Protein AF-A0AA49JK42-F1 (afdb_monomer)

Foldseek 3Di:
DDDPDPDQDCLDLVSVCVQDVDPVNVVVVQVVVCVVCDPNFRFPDKDWDDLPPPDPDPVSVFWSTWIWTAGPVRDIDIDTHGSDDCPDPPVPDDD

Secondary structure (DSSP, 8-state):
-----SS--TTSHHHHHHHHSSGGGHHHHHHHHHHHHGGG--EEEEEE--GGGS-SSTTGGGEEEEEEEEETTS-EEEEEEE----TTGGGG---

Nearest PDB structures (foldseek):
  7zeu-assembly2_D  TM=4.402E-01  e=1.368E+00  Homo sapiens
  7dco-assembly1_v  TM=3.404E-01  e=1.061E+00  Saccharomyces cerevisiae
  6h0f-assembly4_J  TM=6.189E-01  e=8.117E+00  Homo sapiens
  8f2u-assembly1_E  TM=3.394E-01  e=1.880E+00  Homo sapiens

Sequence (95 aa):
MDSNGKYINPFTDFGFKKLFGTEFNKELLIDFLNQVLGDRERILELTYLNTENLGNTEKDRKAIFDLYCENETGEKFIIELQNAEQLYFKDRSIF

pLDDT: mean 76.79, std 17.96, range [41.91, 97.25]

Radius of gyration: 15.21 Å; Cα contacts (8 Å, |Δi|>4): 99; chains: 1; bounding box: 36×36×39 Å

Organism: NCBI:txid2867963

Solvent-accessible surface area (backbone atoms only — not comparable to full-atom values): 6040 Å² total; per-residue (Å²): 133,89,66,88,65,94,66,78,55,60,92,37,72,66,28,35,42,71,61,44,65,42,80,90,26,40,66,58,44,44,52,53,49,32,67,72,48,44,96,78,47,54,65,74,44,75,41,80,53,77,63,88,81,56,62,101,44,86,70,56,73,30,52,77,44,47,32,45,34,29,30,85,86,70,52,74,50,77,48,76,42,63,79,59,88,71,89,57,66,76,82,72,64,83,131

Structure (mmCIF, N/CA/C/O backbone):
data_AF-A0AA49JK42-F1
#
_entry.id   AF-A0AA49JK42-F1
#
loop_
_atom_site.group_PDB
_atom_site.id
_atom_site.type_symbol
_atom_site.label_atom_id
_atom_site.label_alt_id
_atom_site.label_comp_id
_atom_site.label_asym_id
_atom_site.label_entity_id
_atom_site.label_seq_id
_atom_site.pdbx_PDB_ins_code
_atom_site.Cartn_x
_atom_site.Cartn_y
_atom_site.Cartn_z
_atom_site.occupancy
_atom_site.B_iso_or_equiv
_atom_site.auth_seq_id
_atom_site.auth_comp_id
_atom_site.auth_asym_id
_atom_site.auth_atom_id
_atom_site.pdbx_PDB_model_num
ATOM 1 N N . MET A 1 1 ? 20.270 -6.108 -24.608 1.00 42.84 1 MET A N 1
ATOM 2 C CA . MET A 1 1 ? 20.005 -4.955 -25.489 1.00 42.84 1 MET A CA 1
ATOM 3 C C . MET A 1 1 ? 18.965 -4.112 -24.787 1.00 42.84 1 MET A C 1
ATOM 5 O O . MET A 1 1 ? 17.816 -4.527 -24.725 1.00 42.84 1 MET A O 1
ATOM 9 N N . ASP A 1 2 ? 19.400 -3.002 -24.198 1.00 50.81 2 ASP A N 1
ATOM 10 C CA . ASP A 1 2 ? 18.513 -1.977 -23.654 1.00 50.81 2 ASP A CA 1
ATOM 11 C C . ASP A 1 2 ? 17.741 -1.339 -24.806 1.00 50.81 2 ASP A C 1
ATOM 13 O O . ASP A 1 2 ? 18.265 -0.542 -25.583 1.00 50.81 2 ASP A O 1
ATOM 17 N N . SER A 1 3 ? 16.482 -1.723 -24.953 1.00 49.31 3 SER A N 1
ATOM 18 C CA . SER A 1 3 ? 15.519 -0.933 -25.702 1.00 49.31 3 SER A CA 1
ATOM 19 C C . SER A 1 3 ? 15.136 0.262 -24.833 1.00 49.31 3 SER A C 1
ATOM 21 O O . SER A 1 3 ? 14.520 0.055 -23.791 1.00 49.31 3 SER A O 1
ATOM 23 N N . ASN A 1 4 ? 15.494 1.480 -25.257 1.00 58.31 4 ASN A N 1
ATOM 24 C CA . ASN A 1 4 ? 14.989 2.763 -24.741 1.00 58.31 4 ASN A CA 1
ATOM 25 C C . ASN A 1 4 ? 13.468 2.676 -24.504 1.00 58.31 4 ASN A C 1
ATOM 27 O O . ASN A 1 4 ? 12.670 2.822 -25.432 1.00 58.31 4 ASN A O 1
ATOM 31 N N . GLY A 1 5 ? 13.074 2.327 -23.279 1.00 59.28 5 GLY A N 1
ATOM 32 C CA . GLY A 1 5 ? 11.796 1.676 -23.013 1.00 59.28 5 GLY A CA 1
ATOM 33 C C . GLY A 1 5 ? 10.618 2.633 -23.105 1.00 59.28 5 GLY A C 1
ATOM 34 O O . GLY A 1 5 ? 10.420 3.465 -22.229 1.00 59.28 5 GLY A O 1
ATOM 35 N N . LYS A 1 6 ? 9.784 2.464 -24.136 1.00 74.88 6 LYS A N 1
ATOM 36 C CA . LYS A 1 6 ? 8.482 3.139 -24.281 1.00 74.88 6 LYS A CA 1
ATOM 37 C C . LYS A 1 6 ? 7.515 2.843 -23.117 1.00 74.88 6 LYS A C 1
ATOM 39 O O . LYS A 1 6 ? 6.559 3.585 -22.921 1.00 74.88 6 LYS A O 1
ATOM 44 N N . TYR A 1 7 ? 7.752 1.767 -22.362 1.00 81.50 7 TYR A N 1
ATOM 45 C CA . TYR A 1 7 ? 6.877 1.271 -21.302 1.00 81.50 7 TYR A CA 1
ATOM 46 C C . TYR A 1 7 ? 7.659 0.980 -20.020 1.00 81.50 7 TYR A C 1
ATOM 48 O O . TYR A 1 7 ? 8.819 0.570 -20.066 1.00 81.50 7 TYR A O 1
ATOM 56 N N . ILE A 1 8 ? 6.994 1.163 -18.880 1.00 82.38 8 ILE A N 1
ATOM 57 C CA . ILE A 1 8 ? 7.515 0.839 -17.550 1.00 82.38 8 ILE A CA 1
ATOM 58 C C . ILE A 1 8 ? 7.071 -0.583 -17.196 1.00 82.38 8 ILE A C 1
ATOM 60 O O . ILE A 1 8 ? 5.890 -0.899 -17.314 1.00 82.38 8 ILE A O 1
ATOM 64 N N . ASN A 1 9 ? 8.000 -1.435 -16.752 1.00 83.06 9 ASN A N 1
ATOM 65 C CA . ASN A 1 9 ? 7.670 -2.765 -16.239 1.00 83.06 9 ASN A CA 1
ATOM 66 C C . ASN A 1 9 ? 7.334 -2.689 -14.732 1.00 83.06 9 ASN A C 1
ATOM 68 O O . ASN A 1 9 ? 8.267 -2.527 -13.937 1.00 83.06 9 ASN A O 1
ATOM 72 N N . PRO A 1 10 ? 6.059 -2.842 -14.315 1.00 82.88 10 PRO A N 1
ATOM 73 C CA . PRO A 1 10 ? 5.661 -2.748 -12.909 1.00 82.88 10 PRO A CA 1
ATOM 74 C C . PRO A 1 10 ? 6.222 -3.882 -12.040 1.00 82.88 10 PRO A C 1
ATOM 76 O O . PRO A 1 10 ? 6.282 -3.724 -10.833 1.00 82.88 10 PRO A O 1
ATOM 79 N N . PHE A 1 11 ? 6.676 -4.998 -12.620 1.00 80.06 11 PHE A N 1
ATOM 80 C CA . PHE A 1 11 ? 7.263 -6.118 -11.867 1.00 80.06 11 PHE A CA 1
ATOM 81 C C . PHE A 1 11 ? 8.734 -5.901 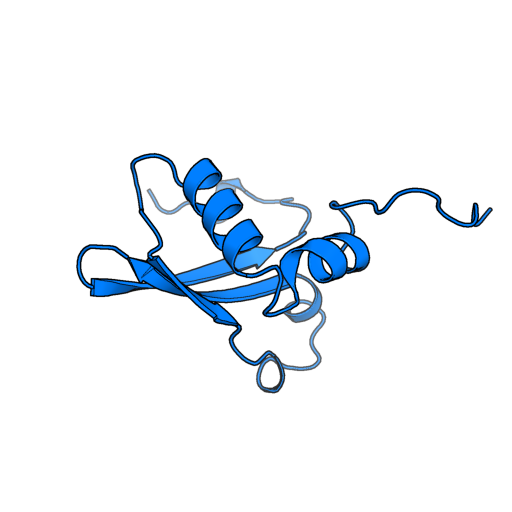-11.485 1.00 80.06 11 PHE A C 1
ATOM 83 O O . PHE A 1 11 ? 9.363 -6.770 -10.886 1.00 80.06 11 PHE A O 1
ATOM 90 N N . THR A 1 12 ? 9.308 -4.758 -11.860 1.00 77.94 12 THR A N 1
ATOM 91 C CA . THR A 1 12 ? 10.647 -4.353 -11.422 1.00 77.94 12 THR A CA 1
ATOM 92 C C . THR A 1 12 ? 10.528 -3.361 -10.280 1.00 77.94 12 THR A C 1
ATOM 94 O O . THR A 1 12 ? 9.643 -2.509 -10.308 1.00 77.94 12 THR A O 1
ATOM 97 N N . ASP A 1 13 ? 11.466 -3.390 -9.335 1.00 74.44 13 ASP A N 1
ATOM 98 C CA . ASP A 1 13 ? 11.512 -2.424 -8.233 1.00 74.44 13 ASP A CA 1
ATOM 99 C C . ASP A 1 13 ? 11.489 -0.983 -8.747 1.00 74.44 13 ASP A C 1
ATOM 101 O O . ASP A 1 13 ? 10.773 -0.139 -8.216 1.00 74.44 13 ASP A O 1
ATOM 105 N N . PHE A 1 14 ? 12.230 -0.708 -9.826 1.00 80.75 14 PHE A N 1
ATOM 106 C CA . PHE A 1 14 ? 12.226 0.597 -10.480 1.00 80.75 14 PHE A CA 1
ATOM 107 C C . PHE A 1 14 ? 10.834 0.974 -10.989 1.00 80.75 14 PHE A C 1
ATOM 109 O O . PHE A 1 14 ? 10.356 2.069 -10.704 1.00 80.75 14 PHE A O 1
ATOM 116 N N . GLY A 1 15 ? 10.181 0.093 -11.748 1.00 83.38 15 GLY A N 1
ATOM 117 C CA . GLY A 1 15 ? 8.881 0.400 -12.330 1.00 83.38 15 GLY A CA 1
ATOM 118 C C . GLY A 1 15 ? 7.783 0.515 -11.283 1.00 83.38 15 GLY A C 1
ATOM 119 O O . GLY A 1 15 ? 6.987 1.448 -11.348 1.00 83.38 15 GLY A O 1
ATOM 120 N N . PHE A 1 16 ? 7.791 -0.354 -10.273 1.00 84.88 16 PHE A N 1
ATOM 121 C CA . PHE A 1 16 ? 6.853 -0.285 -9.159 1.00 84.88 16 PHE A CA 1
ATOM 122 C C . PHE A 1 16 ? 7.050 1.003 -8.348 1.00 84.88 16 PHE A C 1
ATOM 124 O O . PHE A 1 16 ? 6.091 1.736 -8.123 1.00 84.88 16 PHE A O 1
ATOM 131 N N . LYS A 1 17 ? 8.296 1.365 -8.001 1.00 82.25 17 LYS A N 1
ATOM 132 C CA . LYS A 1 17 ? 8.603 2.639 -7.322 1.00 82.25 17 LYS A CA 1
ATOM 133 C C . LYS A 1 17 ? 8.280 3.855 -8.185 1.00 82.25 17 LYS A C 1
ATOM 135 O O . LYS A 1 17 ? 7.836 4.873 -7.668 1.00 82.25 17 LYS A O 1
ATOM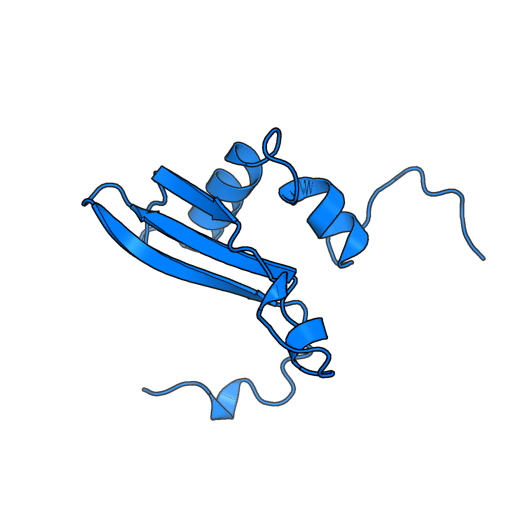 140 N N . LYS A 1 18 ? 8.447 3.771 -9.504 1.00 83.81 18 LYS A N 1
ATOM 141 C CA . LYS A 1 18 ? 8.068 4.854 -10.420 1.00 83.81 18 LYS A CA 1
ATOM 142 C C . LYS A 1 18 ? 6.552 5.054 -10.471 1.00 83.81 18 LYS A C 1
ATOM 144 O O . LYS A 1 18 ? 6.104 6.193 -10.579 1.00 83.81 18 LYS A O 1
ATOM 149 N N . LEU A 1 19 ? 5.787 3.966 -10.402 1.00 85.12 19 LEU A N 1
ATOM 150 C CA . LEU A 1 19 ? 4.328 3.994 -10.417 1.00 85.12 19 LEU A CA 1
ATOM 151 C C . LEU A 1 19 ? 3.739 4.384 -9.066 1.00 85.12 19 LEU A C 1
ATOM 153 O O . LEU A 1 19 ? 2.813 5.175 -9.053 1.00 85.12 19 LEU A O 1
ATOM 157 N N . PHE A 1 20 ? 4.289 3.906 -7.952 1.00 86.94 20 PHE A N 1
ATOM 158 C CA . PHE A 1 20 ? 3.655 4.030 -6.635 1.00 86.94 20 PHE A CA 1
ATOM 159 C C . PHE A 1 20 ? 4.509 4.731 -5.579 1.00 86.94 20 PHE A C 1
ATOM 161 O O . PHE A 1 20 ? 4.026 4.968 -4.495 1.00 86.94 20 PHE A O 1
ATOM 168 N N . GLY A 1 21 ? 5.765 5.080 -5.845 1.00 79.50 21 GLY A N 1
ATOM 169 C CA . GLY A 1 21 ? 6.686 5.624 -4.834 1.00 79.50 21 GLY A CA 1
ATOM 170 C C . GLY A 1 21 ? 6.686 7.143 -4.702 1.00 79.50 21 GLY A C 1
ATOM 171 O O . GLY A 1 21 ? 7.666 7.703 -4.220 1.00 79.50 21 GLY A O 1
ATOM 172 N N . THR A 1 22 ? 5.651 7.829 -5.191 1.00 80.25 22 THR A N 1
ATOM 173 C CA . THR A 1 22 ? 5.540 9.291 -5.079 1.00 80.25 22 THR A CA 1
ATOM 174 C C . THR A 1 22 ? 4.229 9.663 -4.404 1.00 80.25 22 THR A C 1
ATOM 176 O O . THR A 1 22 ? 3.223 8.988 -4.618 1.00 80.25 22 THR A O 1
ATOM 179 N N . GLU A 1 23 ? 4.214 10.762 -3.645 1.00 80.25 23 GLU A N 1
ATOM 180 C CA . GLU A 1 23 ? 2.987 11.264 -3.001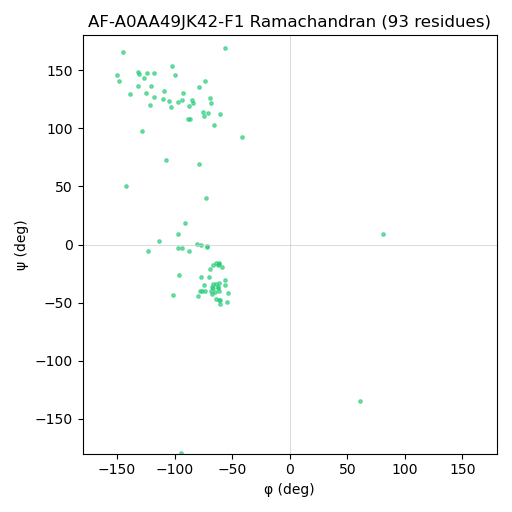 1.00 80.25 23 GLU A CA 1
ATOM 181 C C . GLU A 1 23 ? 1.861 11.512 -4.012 1.00 80.25 23 GLU A C 1
ATOM 183 O O . GLU A 1 23 ? 0.702 11.233 -3.729 1.00 80.25 23 GLU A O 1
ATOM 188 N N . PHE A 1 24 ? 2.197 11.956 -5.228 1.00 81.75 24 PHE A N 1
ATOM 189 C CA . PHE A 1 24 ? 1.217 12.160 -6.297 1.00 81.75 24 PHE A CA 1
ATOM 190 C C . PHE A 1 24 ? 0.490 10.864 -6.693 1.00 81.75 24 PHE A C 1
ATOM 192 O O . PHE A 1 24 ? -0.687 10.893 -7.032 1.00 81.75 24 PHE A O 1
ATOM 199 N N . ASN A 1 25 ? 1.173 9.720 -6.616 1.00 87.12 25 ASN A N 1
ATOM 200 C CA . ASN A 1 25 ? 0.607 8.418 -6.970 1.00 87.12 25 ASN A CA 1
ATOM 201 C C . ASN A 1 25 ? 0.090 7.633 -5.756 1.00 87.12 25 ASN A C 1
ATOM 203 O O . ASN A 1 25 ? -0.246 6.455 -5.874 1.00 87.12 25 ASN A O 1
ATOM 207 N N . LYS A 1 26 ? 0.027 8.260 -4.582 1.00 89.62 26 LYS A N 1
ATOM 208 C CA . LYS A 1 26 ? -0.386 7.613 -3.337 1.00 89.62 26 LYS A CA 1
ATOM 209 C C . LYS A 1 26 ? -1.817 7.080 -3.396 1.00 89.62 26 LYS A C 1
ATOM 211 O O . LYS A 1 26 ? -2.067 5.964 -2.953 1.00 89.62 26 LYS A O 1
ATOM 216 N N . GLU A 1 27 ? -2.734 7.824 -4.010 1.00 91.94 27 GLU A N 1
ATOM 217 C CA . GLU A 1 27 ? -4.118 7.374 -4.216 1.00 91.94 27 GLU A CA 1
ATOM 218 C C . GLU A 1 27 ? -4.192 6.119 -5.097 1.00 91.94 27 GLU A C 1
ATOM 220 O O . GLU A 1 27 ? -4.983 5.221 -4.821 1.00 91.94 27 GLU A O 1
ATOM 225 N N . LEU A 1 28 ? -3.317 6.006 -6.107 1.00 92.69 28 LEU A N 1
ATOM 226 C CA . LEU A 1 28 ? -3.234 4.812 -6.955 1.00 9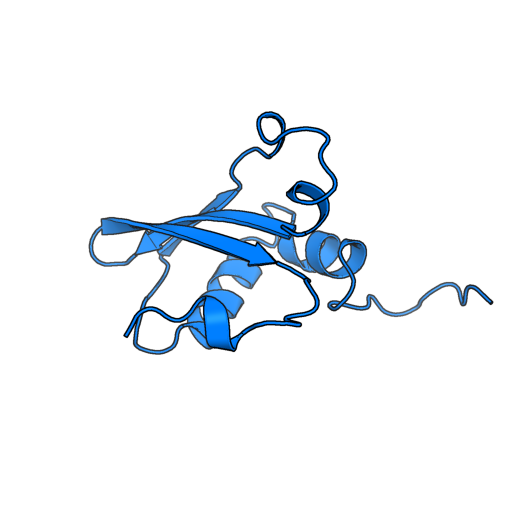2.69 28 LEU A CA 1
ATOM 227 C C . LEU A 1 28 ? -2.752 3.591 -6.167 1.00 92.69 28 LEU A C 1
ATOM 229 O O . LEU A 1 28 ? -3.230 2.484 -6.406 1.00 92.69 28 LEU A O 1
ATOM 233 N N . LEU A 1 29 ? -1.812 3.780 -5.236 1.00 92.56 29 LEU A N 1
ATOM 234 C CA . LEU A 1 29 ? -1.349 2.703 -4.364 1.00 92.56 29 LEU A CA 1
ATOM 235 C C . LEU A 1 29 ? -2.455 2.257 -3.400 1.00 92.56 29 LEU A C 1
ATOM 237 O O . LEU A 1 29 ? -2.652 1.057 -3.225 1.00 92.56 29 LEU A O 1
ATOM 241 N N . ILE A 1 30 ? -3.200 3.202 -2.818 1.00 94.81 30 ILE A N 1
ATOM 242 C CA . ILE A 1 30 ? -4.344 2.901 -1.945 1.00 94.81 30 ILE A CA 1
ATOM 243 C C . ILE A 1 30 ? -5.414 2.113 -2.709 1.00 94.81 30 ILE A C 1
ATOM 245 O O . ILE A 1 30 ? -5.870 1.082 -2.217 1.00 94.81 30 ILE A O 1
ATOM 249 N N . ASP A 1 31 ? -5.794 2.551 -3.914 1.00 95.19 31 ASP A N 1
ATOM 250 C CA . ASP A 1 31 ? -6.784 1.834 -4.726 1.00 95.19 31 ASP A CA 1
ATOM 251 C C . ASP A 1 31 ? -6.291 0.425 -5.078 1.00 95.19 31 ASP A C 1
ATOM 253 O O . ASP A 1 31 ? -6.986 -0.553 -4.814 1.00 95.19 31 ASP A O 1
ATOM 257 N N . PHE A 1 32 ? -5.048 0.292 -5.553 1.00 93.38 32 PHE A N 1
ATOM 258 C CA . PHE A 1 32 ? -4.445 -1.010 -5.845 1.00 93.38 32 PHE A CA 1
ATOM 259 C C . PHE A 1 32 ? -4.486 -1.961 -4.638 1.00 93.38 32 PHE A C 1
ATOM 261 O O . PHE A 1 32 ? -4.934 -3.100 -4.769 1.00 93.38 32 PHE A O 1
ATOM 268 N N . LEU A 1 33 ? -4.053 -1.503 -3.460 1.00 94.00 33 LEU A N 1
ATOM 269 C CA . LEU A 1 33 ? -4.039 -2.323 -2.247 1.00 94.00 33 LEU A CA 1
ATOM 270 C C . LEU A 1 33 ? -5.450 -2.705 -1.801 1.00 94.00 33 LEU A C 1
ATOM 272 O O . LEU A 1 33 ? -5.674 -3.859 -1.451 1.00 94.00 33 LEU A O 1
ATOM 276 N N . ASN A 1 34 ? -6.411 -1.786 -1.878 1.00 96.00 34 ASN A N 1
ATOM 277 C CA . ASN A 1 34 ? -7.806 -2.083 -1.564 1.00 96.00 34 ASN A CA 1
ATOM 278 C C . ASN A 1 34 ? -8.396 -3.148 -2.503 1.00 96.00 34 ASN A C 1
ATOM 280 O O . ASN A 1 34 ? -9.127 -4.023 -2.044 1.00 96.00 34 ASN A O 1
ATOM 284 N N . GLN A 1 35 ? -8.042 -3.142 -3.794 1.00 95.94 35 GLN A N 1
ATOM 285 C CA . GLN A 1 35 ? -8.450 -4.212 -4.716 1.00 95.94 35 GLN A CA 1
ATOM 286 C C . GLN A 1 35 ? -7.803 -5.562 -4.374 1.00 95.94 35 GLN A C 1
ATOM 288 O O . GLN A 1 35 ? -8.418 -6.609 -4.567 1.00 95.94 35 GLN A O 1
ATOM 293 N N . VAL A 1 36 ? -6.566 -5.557 -3.865 1.00 93.12 36 VAL A N 1
ATOM 294 C CA . VAL A 1 36 ? -5.854 -6.777 -3.447 1.00 93.12 36 VAL A CA 1
ATOM 295 C C . VAL A 1 36 ? -6.415 -7.343 -2.137 1.00 93.12 36 VAL A C 1
ATOM 297 O O . VAL A 1 36 ? -6.530 -8.561 -1.998 1.00 93.12 36 VAL A O 1
ATOM 300 N N . LEU A 1 37 ? -6.756 -6.481 -1.178 1.00 92.56 37 LEU A N 1
ATOM 301 C CA . LEU A 1 37 ? -7.267 -6.870 0.141 1.00 92.56 37 LEU A CA 1
ATOM 302 C C . LEU A 1 37 ? -8.743 -7.293 0.094 1.00 92.56 37 LEU A C 1
ATOM 304 O O . LEU A 1 37 ? -9.160 -8.144 0.888 1.00 92.56 37 LEU A O 1
ATOM 308 N N . GLY A 1 38 ? -9.514 -6.753 -0.855 1.00 92.81 38 GLY A N 1
ATOM 309 C CA . GLY A 1 38 ? -10.936 -7.045 -1.012 1.00 92.81 38 GLY A CA 1
ATOM 310 C C . GLY A 1 38 ? -11.729 -6.637 0.229 1.00 92.81 38 GLY A C 1
ATOM 311 O O . GLY A 1 38 ? -11.503 -5.574 0.794 1.00 92.81 38 GLY A O 1
ATOM 312 N N . ASP A 1 39 ? -12.627 -7.507 0.688 1.00 91.31 39 ASP A N 1
ATOM 313 C CA . ASP A 1 39 ? -13.500 -7.224 1.839 1.00 91.31 39 ASP A CA 1
ATOM 314 C C . ASP A 1 39 ? -12.796 -7.349 3.203 1.00 91.31 39 ASP A C 1
ATOM 316 O O . ASP A 1 39 ? -13.432 -7.193 4.243 1.00 91.31 39 ASP A O 1
ATOM 320 N N . ARG A 1 40 ? -11.502 -7.699 3.227 1.00 91.31 40 ARG A N 1
ATOM 321 C CA . ARG A 1 40 ? -10.763 -7.900 4.483 1.00 91.31 40 ARG A CA 1
ATOM 322 C C . ARG A 1 40 ? -10.385 -6.587 5.143 1.00 91.31 40 ARG A C 1
ATOM 324 O O . ARG A 1 40 ? -10.425 -6.508 6.360 1.00 91.31 40 ARG A O 1
ATOM 331 N N . GLU A 1 41 ? -9.982 -5.607 4.341 1.00 93.19 41 GLU A N 1
ATOM 332 C CA . GLU A 1 41 ? -9.482 -4.322 4.814 1.00 93.19 41 GLU A CA 1
ATOM 333 C C . GLU A 1 41 ? -9.793 -3.218 3.813 1.00 93.19 41 GLU A C 1
ATOM 335 O O . GLU A 1 41 ? -9.722 -3.424 2.599 1.00 93.19 41 GLU A O 1
ATOM 340 N N . ARG A 1 42 ? -10.066 -2.019 4.336 1.00 96.31 42 ARG A N 1
ATOM 341 C CA . ARG A 1 42 ? -10.295 -0.814 3.536 1.00 96.31 42 ARG A CA 1
ATOM 342 C C . ARG A 1 42 ? -9.406 0.327 4.011 1.00 96.31 42 ARG A C 1
ATOM 344 O O . ARG A 1 42 ? -9.743 1.042 4.948 1.00 96.31 42 ARG A O 1
ATOM 351 N N . ILE A 1 43 ? -8.280 0.517 3.334 1.00 96.94 43 ILE A N 1
ATOM 352 C CA . ILE A 1 43 ? -7.312 1.580 3.609 1.00 96.94 43 ILE A CA 1
ATOM 353 C C . ILE A 1 43 ? -7.922 2.933 3.232 1.00 96.94 43 ILE A C 1
ATOM 355 O O . ILE A 1 43 ? -8.353 3.122 2.088 1.00 96.94 43 ILE A O 1
ATOM 359 N N . LEU A 1 44 ? -7.910 3.871 4.183 1.00 96.31 44 LEU A N 1
ATOM 360 C CA . LEU A 1 44 ? -8.237 5.282 3.968 1.00 96.31 44 LEU A CA 1
ATOM 361 C C . LEU A 1 44 ? -6.981 6.143 3.870 1.00 96.31 44 LEU A C 1
ATOM 363 O O . LEU A 1 44 ? -6.891 7.006 2.998 1.00 96.31 44 LEU A O 1
ATOM 367 N N . GLU A 1 45 ? -6.011 5.897 4.747 1.00 95.12 45 GLU A N 1
ATOM 368 C CA . GLU A 1 45 ? -4.754 6.629 4.778 1.00 95.12 45 GLU A CA 1
ATOM 369 C C . GLU A 1 45 ? -3.571 5.667 4.730 1.00 95.12 45 GLU A C 1
ATOM 371 O O . GLU A 1 45 ? -3.592 4.573 5.289 1.00 95.12 45 GLU A O 1
ATOM 376 N N . LEU A 1 46 ? -2.524 6.097 4.034 1.00 93.44 46 LEU A N 1
ATOM 377 C CA . LEU A 1 46 ? -1.273 5.374 3.872 1.00 93.44 46 LEU A CA 1
ATOM 378 C C . LEU A 1 46 ? -0.123 6.332 4.175 1.00 93.44 46 LEU A C 1
ATOM 380 O O . LEU A 1 46 ? -0.207 7.515 3.871 1.00 93.44 46 LEU A O 1
ATOM 384 N N . THR A 1 47 ? 0.979 5.858 4.733 1.00 91.44 47 THR A N 1
ATOM 385 C CA . THR A 1 47 ? 2.215 6.630 4.889 1.00 91.44 47 THR A CA 1
ATOM 386 C C . THR A 1 47 ? 3.398 5.736 4.561 1.00 91.44 47 THR A C 1
ATOM 388 O O . THR A 1 47 ? 3.503 4.632 5.095 1.00 91.44 47 THR A O 1
ATOM 391 N N . TYR A 1 48 ? 4.298 6.208 3.695 1.00 88.62 48 TYR A N 1
ATOM 392 C CA . TYR A 1 48 ? 5.561 5.516 3.449 1.00 88.62 48 TYR A CA 1
ATOM 393 C C . TYR A 1 48 ? 6.432 5.619 4.696 1.00 88.62 48 TYR A C 1
ATOM 395 O O . TYR A 1 48 ? 6.755 6.718 5.154 1.00 88.62 48 TYR A O 1
ATOM 403 N N . LEU A 1 49 ? 6.819 4.477 5.248 1.00 85.62 49 LEU A N 1
ATOM 404 C CA . LEU A 1 49 ? 7.789 4.436 6.327 1.00 85.62 49 LEU A CA 1
ATOM 405 C C . LEU A 1 49 ? 9.191 4.591 5.733 1.00 85.62 49 LEU A C 1
ATOM 407 O O . LEU A 1 49 ? 9.523 4.004 4.703 1.00 85.62 49 LEU A O 1
ATOM 411 N N . ASN A 1 50 ? 10.011 5.433 6.363 1.00 68.31 50 ASN A N 1
ATOM 412 C CA . ASN A 1 50 ? 11.353 5.713 5.869 1.00 68.31 50 ASN A CA 1
ATOM 413 C C . ASN A 1 50 ? 12.243 4.478 6.087 1.00 68.31 50 ASN A C 1
ATOM 415 O O . ASN A 1 50 ? 12.555 4.121 7.225 1.00 68.31 50 ASN A O 1
ATOM 419 N N . THR A 1 51 ? 12.672 3.841 4.998 1.00 58.97 51 THR A N 1
ATOM 420 C CA . THR A 1 51 ? 13.505 2.626 5.018 1.00 58.97 51 THR A CA 1
ATOM 421 C C . THR A 1 51 ? 14.954 2.883 5.446 1.00 58.97 51 THR A C 1
ATOM 423 O O . THR A 1 51 ? 15.730 1.941 5.543 1.00 58.97 51 THR A O 1
ATOM 426 N N . GLU A 1 52 ? 15.347 4.131 5.734 1.00 49.41 52 GLU A N 1
ATOM 427 C CA . GLU A 1 52 ? 16.718 4.489 6.148 1.00 49.41 52 GLU A CA 1
ATOM 428 C C . GLU A 1 52 ? 17.181 3.820 7.458 1.00 49.41 52 GLU A C 1
ATOM 430 O O . GLU A 1 52 ? 18.380 3.775 7.723 1.00 49.41 52 GLU A O 1
ATOM 435 N N . ASN A 1 53 ? 16.266 3.261 8.260 1.00 43.19 53 ASN A N 1
ATOM 436 C CA . ASN A 1 53 ? 16.605 2.526 9.487 1.00 43.19 53 ASN A CA 1
ATOM 437 C C . ASN A 1 53 ? 16.666 0.996 9.319 1.00 43.19 53 ASN A C 1
ATOM 439 O O . ASN A 1 53 ? 16.995 0.298 10.280 1.00 43.19 53 ASN A O 1
ATOM 443 N N . LEU A 1 54 ? 16.365 0.458 8.134 1.00 43.16 54 LEU A N 1
ATOM 444 C CA . LEU A 1 54 ? 16.478 -0.971 7.846 1.00 43.16 54 LEU A CA 1
ATOM 445 C C . LEU A 1 54 ? 17.818 -1.205 7.144 1.00 43.16 54 LEU A C 1
ATOM 447 O O . LEU A 1 54 ? 18.160 -0.525 6.182 1.00 43.16 54 LEU A O 1
ATOM 451 N N . GLY A 1 55 ? 18.638 -2.069 7.738 1.00 41.94 55 GLY A N 1
ATOM 452 C CA . GLY A 1 55 ? 20.076 -2.149 7.509 1.00 41.94 55 GLY A CA 1
ATOM 453 C C . GLY A 1 55 ? 20.511 -2.356 6.054 1.00 41.94 55 GLY A C 1
ATOM 454 O O . GLY A 1 55 ? 19.763 -2.691 5.148 1.00 41.94 55 GLY A O 1
ATOM 455 N N . ASN A 1 56 ? 21.810 -2.204 5.818 1.00 41.91 56 ASN A N 1
ATOM 456 C CA . ASN A 1 56 ? 22.444 -2.518 4.536 1.00 41.91 56 ASN A CA 1
ATOM 457 C C . ASN A 1 56 ? 22.549 -4.044 4.289 1.00 41.91 56 ASN A C 1
ATOM 459 O O . ASN A 1 56 ? 23.596 -4.515 3.838 1.00 41.91 56 ASN A O 1
ATOM 463 N N . THR A 1 57 ? 21.537 -4.855 4.627 1.00 49.53 57 THR A N 1
ATOM 464 C CA . THR A 1 57 ? 21.603 -6.315 4.442 1.00 49.53 57 THR A CA 1
ATOM 465 C C . THR A 1 57 ? 20.830 -6.786 3.213 1.00 49.53 57 THR A C 1
ATOM 467 O O . THR A 1 57 ? 19.885 -6.161 2.745 1.00 49.53 57 THR A O 1
ATOM 470 N N . GLU A 1 58 ? 21.230 -7.926 2.643 1.00 49.44 58 GLU A N 1
ATOM 471 C CA . GLU A 1 58 ? 20.617 -8.456 1.416 1.00 49.44 58 GLU A CA 1
ATOM 472 C C . GLU A 1 58 ? 19.121 -8.796 1.558 1.00 49.44 58 GLU A C 1
ATOM 474 O O . GLU A 1 58 ? 18.429 -8.931 0.549 1.00 49.44 58 GLU A O 1
ATOM 479 N N . LYS A 1 59 ? 18.622 -8.940 2.795 1.00 50.81 59 LYS A N 1
ATOM 480 C CA . LYS A 1 59 ? 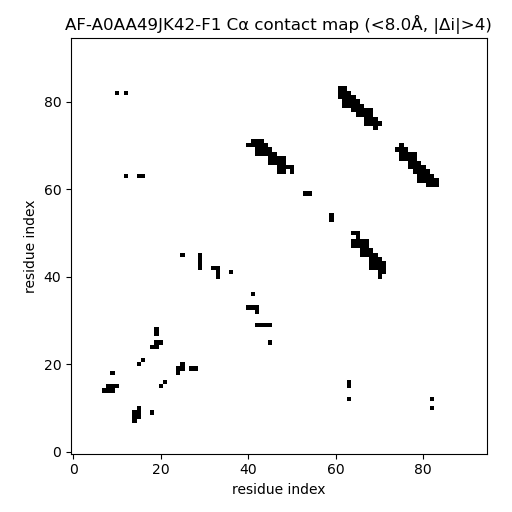17.197 -9.123 3.102 1.00 50.81 59 LYS A CA 1
ATOM 481 C C . LYS A 1 59 ? 16.398 -7.828 2.955 1.00 50.81 59 LYS A C 1
ATOM 483 O O . LYS A 1 59 ? 15.274 -7.899 2.471 1.00 50.81 59 LYS A O 1
ATOM 488 N N . ASP A 1 60 ? 16.992 -6.683 3.278 1.00 51.28 60 ASP A N 1
ATOM 489 C CA . ASP A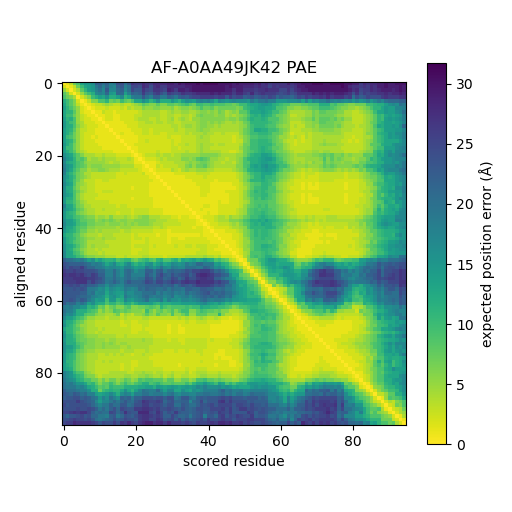 1 60 ? 16.361 -5.362 3.163 1.00 51.28 60 ASP A CA 1
ATOM 490 C C . ASP A 1 60 ? 16.162 -4.962 1.689 1.00 51.28 60 ASP A C 1
ATOM 492 O O . ASP A 1 60 ? 15.251 -4.218 1.346 1.00 51.28 60 ASP A O 1
ATOM 496 N N . ARG A 1 61 ? 16.929 -5.570 0.769 1.00 53.69 61 ARG A N 1
ATOM 497 C CA . ARG A 1 61 ? 16.734 -5.434 -0.687 1.00 53.69 61 ARG A CA 1
ATOM 498 C C . ARG A 1 61 ? 15.491 -6.151 -1.237 1.00 53.69 61 ARG A C 1
ATOM 500 O O . ARG A 1 61 ? 15.272 -6.092 -2.440 1.00 53.69 61 ARG A O 1
ATOM 507 N N . LYS A 1 62 ? 14.718 -6.871 -0.412 1.00 59.44 62 LYS A N 1
ATOM 508 C CA . LYS A 1 62 ? 13.524 -7.616 -0.862 1.00 59.44 62 LYS A CA 1
ATOM 509 C C . LYS A 1 62 ? 12.214 -6.854 -0.669 1.00 59.44 62 LYS A C 1
ATOM 511 O O . LYS A 1 62 ? 11.263 -7.127 -1.403 1.00 59.44 62 LYS A O 1
ATOM 516 N N . ALA A 1 63 ? 12.158 -5.932 0.292 1.00 62.91 63 ALA A N 1
ATOM 517 C CA . ALA A 1 63 ? 11.000 -5.078 0.516 1.00 62.91 63 ALA A CA 1
ATOM 518 C C . ALA A 1 63 ? 11.057 -3.853 -0.408 1.00 62.91 63 ALA A C 1
ATOM 520 O O . ALA A 1 63 ? 12.038 -3.113 -0.453 1.00 62.91 63 ALA A O 1
ATOM 521 N N . ILE A 1 64 ? 10.001 -3.668 -1.194 1.00 72.50 64 ILE A N 1
ATOM 522 C CA . ILE A 1 64 ? 9.798 -2.519 -2.072 1.00 72.50 64 ILE A CA 1
ATOM 523 C C . ILE A 1 64 ? 9.288 -1.326 -1.256 1.00 72.50 64 ILE A C 1
ATOM 525 O O . ILE A 1 64 ? 9.794 -0.221 -1.460 1.00 72.50 64 ILE A O 1
ATOM 529 N N . PHE A 1 65 ? 8.324 -1.550 -0.353 1.00 78.44 65 PHE A N 1
ATOM 530 C CA . PHE A 1 65 ? 7.748 -0.529 0.525 1.00 78.44 65 PHE A CA 1
ATOM 531 C C . PHE A 1 65 ? 7.322 -1.106 1.872 1.00 78.44 65 PHE A C 1
ATOM 533 O O . PHE A 1 65 ? 6.677 -2.153 1.901 1.00 78.44 65 PHE A O 1
ATOM 540 N N . ASP A 1 66 ? 7.560 -0.333 2.930 1.00 86.38 66 ASP A N 1
ATOM 541 C CA . ASP A 1 66 ? 6.885 -0.484 4.216 1.00 86.38 66 ASP A CA 1
ATOM 542 C C . ASP A 1 66 ? 5.858 0.639 4.356 1.00 86.38 66 ASP A C 1
ATOM 544 O O . ASP A 1 66 ? 6.176 1.827 4.230 1.00 86.38 66 ASP A O 1
ATOM 548 N N . LEU A 1 67 ? 4.604 0.258 4.563 1.00 90.69 67 LEU A N 1
ATOM 549 C CA . LEU A 1 67 ? 3.460 1.155 4.509 1.00 90.69 67 LEU A CA 1
ATOM 550 C C . LEU A 1 67 ? 2.734 1.119 5.844 1.00 90.69 67 LEU A C 1
ATOM 552 O O . LEU A 1 67 ? 2.236 0.074 6.256 1.00 90.69 67 LEU A O 1
ATOM 556 N N . TYR A 1 68 ? 2.634 2.269 6.498 1.00 93.25 68 TYR A N 1
ATOM 557 C CA . TYR A 1 68 ? 1.755 2.442 7.644 1.00 93.25 68 TYR A CA 1
ATOM 558 C C . TYR A 1 68 ? 0.368 2.844 7.158 1.00 93.25 68 TYR A C 1
ATOM 560 O O . TYR A 1 68 ? 0.230 3.874 6.498 1.00 93.25 68 TYR A O 1
ATOM 568 N N . CYS A 1 69 ? -0.638 2.028 7.450 1.00 95.31 69 CYS A N 1
ATOM 569 C CA . CYS A 1 69 ? -1.995 2.200 6.949 1.00 95.31 69 CYS A CA 1
ATOM 570 C C . CYS A 1 69 ? -2.976 2.427 8.100 1.00 95.31 69 CYS A C 1
ATOM 572 O O . CYS A 1 69 ? -2.813 1.855 9.179 1.00 95.31 69 CYS A O 1
ATOM 574 N N . GLU A 1 70 ? -4.009 3.221 7.839 1.00 97.25 70 GLU A N 1
ATOM 575 C CA . GLU A 1 70 ? -5.181 3.380 8.700 1.00 97.25 70 GLU A CA 1
ATOM 576 C C . GLU A 1 70 ? -6.447 3.079 7.883 1.00 97.25 70 GLU A C 1
ATOM 578 O O . GLU A 1 70 ? -6.596 3.569 6.755 1.00 97.25 70 GLU A O 1
ATOM 583 N N . ASN A 1 71 ? -7.333 2.234 8.417 1.00 95.88 71 ASN A N 1
ATOM 584 C CA . ASN A 1 71 ? -8.598 1.881 7.766 1.00 95.88 71 ASN A CA 1
ATOM 585 C C . ASN A 1 71 ? -9.774 2.754 8.230 1.00 95.88 71 ASN A C 1
ATOM 587 O O . ASN A 1 71 ? -9.646 3.641 9.072 1.00 95.88 71 ASN A O 1
ATOM 591 N N . GLU A 1 72 ? -10.955 2.481 7.679 1.00 94.19 72 GLU A N 1
ATOM 592 C CA . GLU A 1 72 ? -12.190 3.210 7.992 1.00 9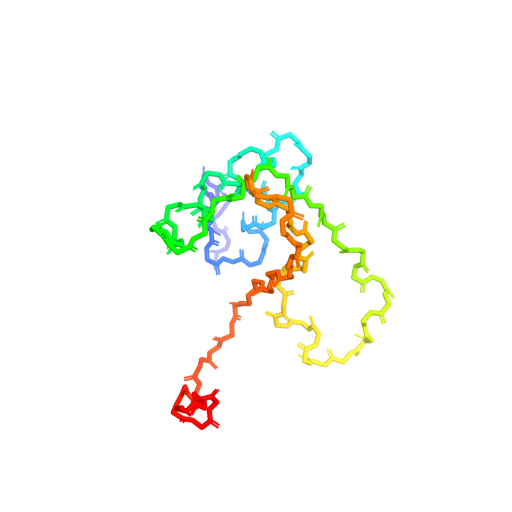4.19 72 GLU A CA 1
ATOM 593 C C . GLU A 1 72 ? -12.682 3.092 9.439 1.00 94.19 72 GLU A C 1
ATOM 595 O O . GLU A 1 72 ? -13.495 3.910 9.873 1.00 94.19 72 GLU A O 1
ATOM 600 N N . THR A 1 73 ? -12.182 2.120 10.203 1.00 94.88 73 THR A N 1
ATOM 601 C CA . THR A 1 73 ? -12.510 1.967 11.627 1.00 94.88 73 THR A CA 1
ATOM 602 C C . THR A 1 73 ? -11.494 2.663 12.541 1.00 94.88 73 THR A C 1
ATOM 604 O O . THR A 1 73 ? -11.691 2.702 13.757 1.00 94.88 73 THR A O 1
ATOM 607 N N . GLY A 1 74 ? -10.436 3.253 11.968 1.00 95.25 74 GLY A N 1
ATOM 608 C CA . GLY A 1 74 ? -9.311 3.848 12.692 1.00 95.25 74 GLY A CA 1
ATOM 609 C C . GLY A 1 74 ? -8.269 2.824 13.157 1.00 95.25 74 GLY A C 1
ATOM 610 O O . GLY A 1 74 ? -7.370 3.164 13.933 1.00 95.25 74 GLY A O 1
ATOM 611 N N . GLU A 1 75 ? -8.379 1.566 12.722 1.00 96.69 75 GLU A N 1
ATOM 612 C CA . GLU A 1 75 ? -7.376 0.540 12.984 1.00 96.69 75 GLU A CA 1
ATOM 613 C C . G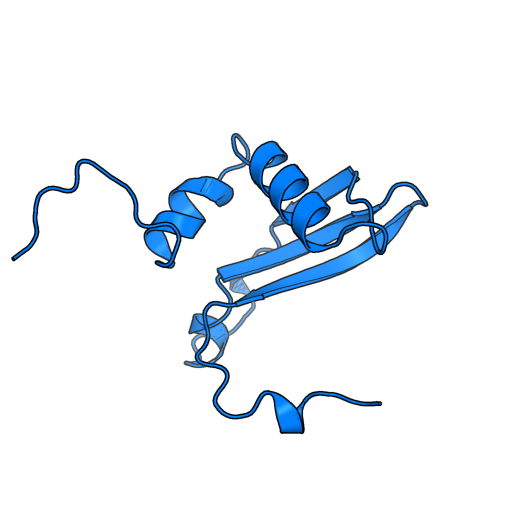LU A 1 75 ? -6.127 0.777 12.133 1.00 96.69 75 GLU A C 1
ATOM 615 O O . GLU A 1 75 ? -6.191 1.174 10.969 1.00 96.69 75 GLU A O 1
ATOM 620 N N . LYS A 1 76 ? -4.971 0.534 12.756 1.00 95.81 76 LYS A N 1
ATOM 621 C CA . LYS A 1 76 ? -3.648 0.842 12.221 1.00 95.81 76 LYS A CA 1
ATOM 622 C C . LYS A 1 76 ? -2.842 -0.427 12.038 1.00 95.81 76 LYS A C 1
ATOM 624 O O . LYS A 1 76 ? -2.647 -1.176 12.993 1.00 95.81 76 LYS A O 1
ATOM 629 N N . PHE A 1 77 ? -2.310 -0.620 10.840 1.00 93.19 77 PHE A N 1
ATOM 630 C CA . PHE A 1 77 ? -1.527 -1.802 10.494 1.00 93.19 77 PHE A CA 1
ATOM 631 C C . PHE A 1 77 ? -0.396 -1.466 9.526 1.00 93.19 77 PHE A C 1
ATOM 633 O O . PHE A 1 77 ? -0.337 -0.385 8.939 1.00 93.19 77 PHE A O 1
ATOM 640 N N . ILE A 1 78 ? 0.536 -2.405 9.387 1.00 91.75 78 ILE A N 1
ATOM 641 C CA . ILE A 1 78 ? 1.683 -2.283 8.491 1.00 91.75 78 ILE A CA 1
ATOM 642 C C . ILE A 1 78 ? 1.485 -3.241 7.318 1.00 91.75 78 ILE A C 1
ATOM 644 O O . ILE A 1 78 ? 1.182 -4.416 7.521 1.00 91.75 78 ILE A O 1
A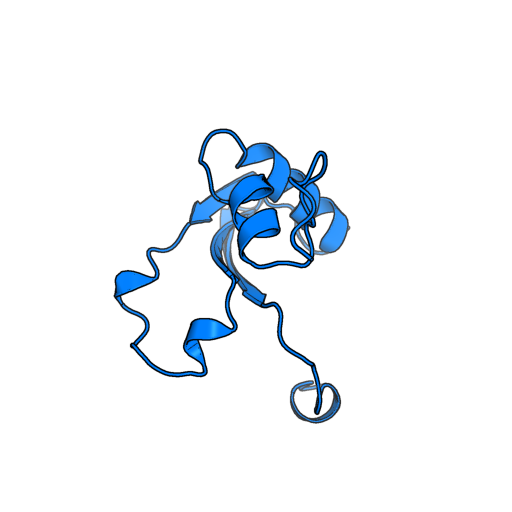TOM 648 N N . ILE A 1 79 ? 1.681 -2.741 6.098 1.00 90.62 79 ILE A N 1
ATOM 649 C CA . ILE A 1 79 ? 1.803 -3.559 4.889 1.00 90.62 79 ILE A CA 1
ATOM 650 C C . ILE A 1 79 ? 3.248 -3.495 4.405 1.00 90.62 79 ILE A C 1
ATOM 652 O O . ILE A 1 79 ? 3.764 -2.417 4.117 1.00 90.62 79 ILE A O 1
ATOM 656 N N . GLU A 1 80 ? 3.863 -4.662 4.242 1.00 87.38 80 GLU A N 1
ATOM 657 C CA . GLU A 1 80 ? 5.161 -4.814 3.586 1.00 87.38 80 GLU A CA 1
ATOM 658 C C . GLU A 1 80 ? 4.956 -5.358 2.166 1.00 87.38 80 GLU A C 1
ATOM 660 O O . GLU A 1 80 ? 4.453 -6.469 1.969 1.00 87.38 80 GLU A O 1
ATOM 665 N N . LEU A 1 81 ? 5.360 -4.592 1.155 1.00 84.56 81 LEU A N 1
ATOM 666 C CA . LEU A 1 81 ? 5.355 -5.034 -0.240 1.00 84.56 81 LEU A CA 1
ATOM 667 C C . LEU A 1 81 ? 6.722 -5.600 -0.592 1.00 84.56 81 LEU A C 1
ATOM 669 O O . LEU A 1 81 ? 7.716 -4.897 -0.465 1.00 84.56 81 LEU A O 1
ATOM 673 N N . GLN A 1 82 ? 6.789 -6.843 -1.070 1.00 78.88 82 GLN A N 1
ATOM 674 C CA . GLN A 1 82 ? 8.056 -7.514 -1.373 1.00 78.88 82 GLN A CA 1
ATOM 675 C C . GLN A 1 82 ? 8.026 -8.159 -2.763 1.00 78.88 82 GLN A C 1
ATOM 677 O O . GLN A 1 82 ? 7.061 -8.832 -3.120 1.00 78.88 82 GLN A O 1
ATOM 682 N N . ASN A 1 83 ? 9.109 -8.006 -3.527 1.00 73.94 83 ASN A N 1
ATOM 683 C CA . ASN A 1 83 ? 9.322 -8.714 -4.793 1.00 73.94 83 ASN A CA 1
ATOM 684 C C . ASN A 1 83 ? 10.392 -9.781 -4.581 1.00 73.94 83 ASN A C 1
ATOM 686 O O . ASN A 1 83 ? 11.556 -9.633 -4.946 1.00 73.94 83 ASN A O 1
ATOM 690 N N . ALA A 1 84 ? 9.995 -10.838 -3.878 1.00 69.00 84 ALA A N 1
ATOM 691 C CA . ALA A 1 84 ? 10.869 -11.937 -3.515 1.00 69.00 84 ALA A CA 1
ATOM 692 C C . ALA A 1 84 ? 10.337 -13.247 -4.088 1.00 69.00 84 ALA A C 1
ATOM 694 O O . ALA A 1 84 ? 9.152 -13.558 -3.975 1.00 69.00 84 ALA A O 1
ATOM 695 N N . GLU A 1 85 ? 11.241 -14.054 -4.639 1.00 61.41 85 GLU A N 1
ATOM 696 C CA . GLU A 1 85 ? 10.939 -15.429 -5.014 1.00 61.41 85 GLU A CA 1
ATOM 697 C C . GLU A 1 85 ? 10.528 -16.211 -3.751 1.00 61.41 85 GLU A C 1
ATOM 699 O O . GLU A 1 85 ? 11.324 -16.412 -2.825 1.00 61.41 85 GLU A O 1
ATOM 704 N N . GLN A 1 86 ? 9.256 -16.607 -3.673 1.00 57.41 86 GLN A N 1
ATOM 705 C CA . GLN A 1 86 ? 8.715 -17.376 -2.552 1.00 57.41 86 GLN A CA 1
ATOM 706 C C . GLN A 1 86 ? 9.105 -18.856 -2.680 1.00 57.41 86 GLN A C 1
ATOM 708 O O . GLN A 1 86 ? 8.260 -19.719 -2.894 1.00 57.41 86 GLN A O 1
ATOM 713 N N . LEU A 1 87 ? 10.391 -19.173 -2.508 1.00 53.59 87 LEU A N 1
ATOM 714 C CA . LEU A 1 87 ? 10.880 -20.561 -2.518 1.00 53.59 87 LEU A CA 1
ATOM 715 C C . LEU A 1 87 ? 10.282 -21.439 -1.394 1.00 53.59 87 LEU A C 1
ATOM 717 O O . LEU A 1 87 ? 10.325 -22.660 -1.500 1.00 53.59 87 LEU A O 1
ATOM 721 N N . TYR A 1 88 ? 9.687 -20.841 -0.350 1.00 53.41 88 TYR A N 1
ATOM 722 C CA . TYR A 1 88 ? 9.158 -21.546 0.830 1.00 53.41 88 TYR A CA 1
ATOM 723 C C . TYR A 1 88 ? 7.840 -20.945 1.357 1.00 53.41 88 TYR A C 1
ATOM 725 O O . TYR A 1 88 ? 7.709 -20.661 2.547 1.00 53.41 88 TYR A O 1
ATOM 733 N N . PHE A 1 89 ? 6.839 -20.730 0.494 1.00 53.66 89 PHE A N 1
ATOM 734 C CA . PHE A 1 89 ? 5.525 -20.210 0.925 1.00 53.66 89 PHE A CA 1
ATOM 735 C C . PHE A 1 89 ? 4.856 -21.076 2.017 1.00 53.66 89 PHE A C 1
ATOM 737 O O . PHE A 1 89 ? 4.163 -20.560 2.893 1.00 53.66 89 PHE A O 1
ATOM 744 N N . LYS A 1 90 ? 5.116 -22.392 2.014 1.00 53.66 90 LYS A N 1
ATOM 745 C CA . LYS A 1 90 ? 4.554 -23.334 2.995 1.00 53.66 90 LYS A CA 1
ATOM 746 C C . LYS A 1 90 ? 5.105 -23.179 4.416 1.00 53.66 90 LYS A C 1
ATOM 748 O O . LYS A 1 90 ? 4.360 -23.443 5.349 1.00 53.66 90 LYS A O 1
ATOM 753 N N . ASP A 1 91 ? 6.337 -22.707 4.598 1.00 53.31 91 ASP A N 1
ATOM 754 C CA . ASP A 1 91 ? 6.978 -22.696 5.926 1.00 53.31 91 ASP A CA 1
ATOM 755 C C . ASP A 1 91 ? 6.676 -21.429 6.748 1.00 53.31 91 ASP A C 1
ATOM 757 O O . ASP A 1 91 ? 7.074 -21.332 7.906 1.00 53.31 91 ASP A O 1
ATOM 761 N N . ARG A 1 92 ? 5.978 -20.441 6.166 1.00 48.97 92 ARG A N 1
ATOM 762 C CA . ARG A 1 92 ? 5.624 -19.171 6.833 1.00 48.97 92 ARG A CA 1
ATOM 763 C C . ARG A 1 92 ? 4.126 -18.968 7.071 1.00 48.97 92 ARG A C 1
ATOM 765 O O . ARG A 1 92 ? 3.740 -17.921 7.577 1.00 48.97 92 ARG A O 1
ATOM 772 N N . SER A 1 93 ? 3.292 -19.947 6.729 1.00 49.66 93 SER A N 1
ATOM 773 C CA . SER A 1 93 ? 1.863 -19.905 7.053 1.00 49.66 93 SER A CA 1
ATOM 774 C C . SER A 1 93 ? 1.654 -20.514 8.441 1.00 49.66 93 SER A C 1
ATOM 776 O O . SER A 1 93 ? 1.799 -21.723 8.606 1.00 49.66 93 SER A O 1
ATOM 778 N N . ILE A 1 94 ? 1.353 -19.686 9.444 1.00 52.44 94 ILE A N 1
ATOM 779 C CA . ILE A 1 94 ? 0.843 -20.171 10.733 1.00 52.44 94 ILE A CA 1
ATOM 780 C C . ILE A 1 94 ? -0.672 -20.338 10.563 1.00 52.44 94 ILE A C 1
ATOM 782 O O . ILE A 1 94 ? -1.341 -19.390 10.154 1.00 52.44 94 ILE A O 1
ATOM 786 N N . PHE A 1 95 ? -1.165 -21.560 10.785 1.00 49.88 95 PHE A N 1
ATOM 787 C CA . PHE A 1 95 ? -2.593 -21.895 10.799 1.00 49.88 95 PHE A CA 1
ATOM 788 C C . PHE A 1 95 ? -3.268 -21.418 12.084 1.00 49.88 95 PHE A C 1
ATOM 790 O O . PHE A 1 95 ? -2.597 -21.467 13.142 1.00 49.88 95 PHE A O 1
#

Mean predicted aligned error: 9.75 Å